Protein AF-A0A8J3HHK4-F1 (afdb_monomer)

pLDDT: mean 71.08, std 9.58, range [53.09, 87.31]

Secondary str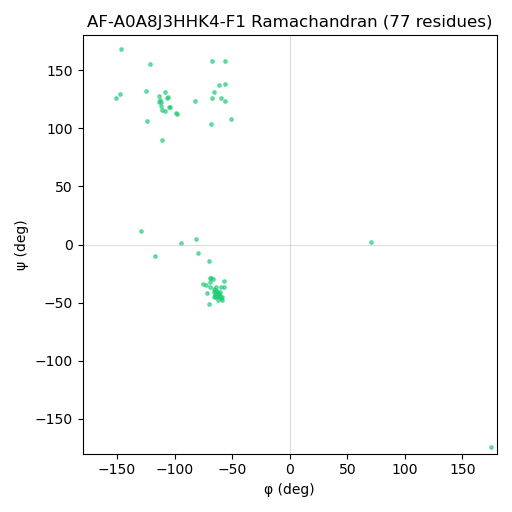ucture (DSSP, 8-state):
---EES-EEE---S--HHHHHHHHHHHHHHHHSS---SS---EES-EEE-----S-S-HHHHHHHHHHHHHHHHHHTT-

Radius of gyration: 12.83 Å; Cα contacts (8 Å, |Δi|>4): 88; chains: 1; bounding box: 35×21×34 Å

Foldseek 3Di:
DDEAEPDEDDDDPDDDPVLVVVLVVLLVVLLVPDPPDDDFDDYDDYADFDDDDPVPDDSNRSSNNSNVRRVVRSSVVRD

Sequence (79 aa):
MRLHVDRITLTVPPMSEQDARRLAELVAEALRDWPTAPDASGRVERVAATVPGDGRTDPRTLASQIAEAVVAAALGELR

Structure (mmCIF, N/CA/C/O backbone):
data_AF-A0A8J3HHK4-F1
#
_entry.id   AF-A0A8J3HHK4-F1
#
loop_
_atom_site.group_PDB
_atom_site.id
_atom_site.type_symbol
_atom_site.label_atom_id
_atom_site.label_alt_id
_atom_site.label_comp_id
_atom_site.label_asym_id
_atom_site.label_entity_id
_atom_site.label_seq_id
_atom_site.pdbx_PDB_ins_code
_atom_site.Cartn_x
_atom_site.Cartn_y
_atom_site.Cartn_z
_atom_site.occupancy
_atom_site.B_iso_or_equiv
_atom_site.auth_seq_id
_atom_site.auth_comp_id
_atom_site.auth_asym_id
_atom_site.auth_atom_id
_atom_site.pdbx_PDB_model_num
ATOM 1 N N . MET A 1 1 ? -3.809 6.031 18.903 1.00 57.28 1 MET A N 1
ATOM 2 C CA . MET A 1 1 ? -4.553 4.907 18.297 1.00 57.28 1 MET A CA 1
ATOM 3 C C . MET A 1 1 ? -3.553 3.949 17.658 1.00 57.28 1 MET A C 1
ATOM 5 O O . MET A 1 1 ? -2.553 4.437 17.148 1.00 57.28 1 MET A O 1
ATOM 9 N N . ARG A 1 2 ? -3.736 2.623 17.739 1.00 56.28 2 ARG A N 1
ATOM 10 C CA . ARG A 1 2 ? -2.814 1.650 17.123 1.00 56.28 2 ARG A CA 1
ATOM 11 C C . ARG A 1 2 ? -3.594 0.744 16.176 1.00 56.28 2 ARG A C 1
ATOM 13 O O . ARG A 1 2 ? -4.344 -0.109 16.633 1.00 56.28 2 ARG A O 1
ATOM 20 N N . LEU A 1 3 ? -3.415 0.961 14.880 1.00 59.78 3 LEU A N 1
ATOM 21 C CA . LEU A 1 3 ? -3.800 0.015 13.843 1.00 59.78 3 LEU A CA 1
ATOM 22 C C . LEU A 1 3 ? -2.670 -1.016 13.729 1.00 59.78 3 LEU A C 1
ATOM 24 O O . LEU A 1 3 ? -1.517 -0.626 13.544 1.00 59.78 3 LEU A O 1
ATOM 28 N N . HIS A 1 4 ? -2.976 -2.306 13.881 1.00 62.06 4 HIS A N 1
ATOM 29 C CA . HIS A 1 4 ? -1.996 -3.372 13.663 1.00 62.06 4 HIS A CA 1
ATOM 30 C C . HIS A 1 4 ? -2.283 -4.045 12.322 1.00 62.06 4 HIS A C 1
ATOM 32 O O . HIS A 1 4 ? -3.358 -4.617 12.131 1.00 62.06 4 HIS A O 1
ATOM 38 N N . VAL A 1 5 ? -1.322 -3.966 11.403 1.00 63.38 5 VAL A N 1
ATOM 39 C CA . VAL A 1 5 ? -1.377 -4.650 10.108 1.00 63.38 5 VAL A CA 1
ATOM 40 C C . VAL A 1 5 ? -0.325 -5.746 10.128 1.00 63.38 5 VAL A C 1
ATOM 42 O O . VAL A 1 5 ? 0.865 -5.457 10.232 1.00 63.38 5 VAL A O 1
ATOM 45 N N . ASP A 1 6 ? -0.757 -7.004 10.047 1.00 62.44 6 ASP A N 1
ATOM 46 C CA . ASP A 1 6 ? 0.162 -8.146 10.146 1.00 62.44 6 ASP A CA 1
ATOM 47 C C . ASP A 1 6 ? 0.974 -8.349 8.868 1.00 62.44 6 ASP A C 1
ATOM 49 O O . ASP A 1 6 ? 2.130 -8.777 8.910 1.00 62.44 6 ASP A O 1
ATOM 53 N N . ARG A 1 7 ? 0.367 -8.060 7.710 1.00 66.88 7 ARG A N 1
ATOM 54 C CA . ARG A 1 7 ? 1.007 -8.254 6.412 1.00 66.88 7 ARG A CA 1
ATOM 55 C C . ARG A 1 7 ? 0.497 -7.275 5.365 1.00 66.88 7 ARG A C 1
ATOM 57 O O . ARG A 1 7 ? -0.690 -7.239 5.047 1.00 66.88 7 ARG A O 1
ATOM 64 N N . ILE A 1 8 ? 1.437 -6.570 4.743 1.00 67.56 8 ILE A N 1
ATOM 65 C CA . ILE A 1 8 ? 1.204 -5.772 3.538 1.00 67.56 8 ILE A CA 1
ATOM 66 C C . ILE A 1 8 ? 1.829 -6.523 2.362 1.00 67.56 8 ILE A C 1
ATOM 68 O O . ILE A 1 8 ? 2.991 -6.922 2.421 1.00 67.56 8 ILE A O 1
ATOM 72 N N . THR A 1 9 ? 1.051 -6.754 1.303 1.00 71.94 9 THR A N 1
ATOM 73 C CA . THR A 1 9 ? 1.565 -7.310 0.041 1.00 71.94 9 THR A CA 1
ATOM 74 C C . THR A 1 9 ? 1.487 -6.230 -1.024 1.00 71.94 9 THR A C 1
ATOM 76 O O . THR A 1 9 ? 0.401 -5.746 -1.330 1.00 71.94 9 THR A O 1
ATOM 79 N N . LEU A 1 10 ? 2.638 -5.853 -1.579 1.00 65.69 10 LEU A N 1
ATOM 80 C CA . LEU A 1 10 ? 2.744 -4.832 -2.617 1.00 65.69 10 LEU A CA 1
ATOM 81 C C . LEU A 1 10 ? 3.085 -5.499 -3.945 1.00 65.69 10 LEU A C 1
ATOM 83 O O . LEU A 1 10 ? 4.018 -6.296 -4.017 1.00 65.69 10 LEU A O 1
ATOM 87 N N . THR A 1 11 ? 2.341 -5.1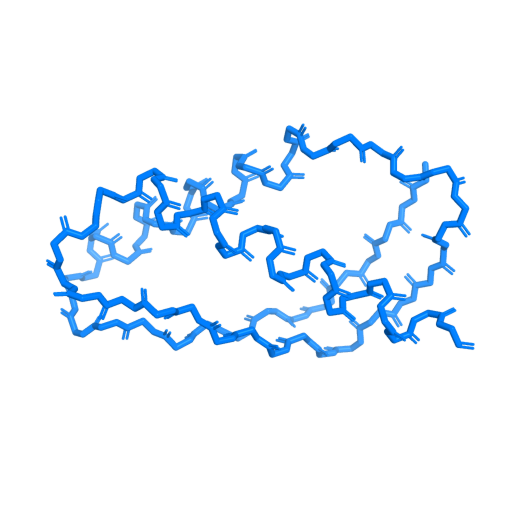56 -4.995 1.00 71.06 11 THR A N 1
ATOM 88 C CA . THR A 1 11 ? 2.719 -5.494 -6.372 1.00 71.06 11 THR A CA 1
ATOM 89 C C . THR A 1 11 ? 3.364 -4.261 -6.979 1.00 71.06 11 THR A C 1
ATOM 91 O O . THR A 1 11 ? 2.700 -3.241 -7.141 1.00 71.06 11 THR A O 1
ATOM 94 N N . VAL A 1 12 ? 4.660 -4.339 -7.272 1.00 69.19 12 VAL A N 1
ATOM 95 C CA . VAL A 1 12 ? 5.445 -3.230 -7.831 1.00 69.19 12 VAL A CA 1
ATOM 96 C C . VAL A 1 12 ? 6.056 -3.643 -9.175 1.00 69.19 12 VAL A C 1
ATOM 98 O O . VAL A 1 12 ? 6.235 -4.844 -9.405 1.00 69.19 12 VAL A O 1
ATOM 101 N N . PRO A 1 13 ? 6.364 -2.691 -10.079 1.00 71.31 13 PRO A N 1
ATOM 102 C CA . PRO A 1 13 ? 7.059 -2.994 -11.329 1.00 71.31 13 PRO A CA 1
ATOM 103 C C . PRO A 1 13 ? 8.401 -3.711 -11.094 1.00 71.31 13 PRO A C 1
ATOM 105 O O . PRO A 1 13 ? 8.984 -3.565 -10.016 1.00 71.31 13 PRO A O 1
ATOM 108 N N . PRO A 1 14 ? 8.932 -4.447 -12.090 1.00 79.12 14 PRO A N 1
ATOM 109 C CA . PRO A 1 14 ? 10.258 -5.049 -11.991 1.00 79.12 14 PRO A CA 1
ATOM 110 C C . PRO A 1 14 ? 11.311 -3.974 -11.700 1.00 79.12 14 PRO A C 1
ATOM 112 O O . PRO A 1 14 ? 11.443 -3.009 -12.451 1.00 79.12 14 PRO A O 1
ATOM 115 N N . MET A 1 15 ? 12.052 -4.143 -10.611 1.00 82.38 15 MET A N 1
ATOM 116 C CA . MET A 1 15 ? 13.104 -3.228 -10.168 1.00 82.38 15 MET A CA 1
ATOM 117 C C . MET A 1 15 ? 14.225 -4.011 -9.482 1.00 82.38 15 MET A C 1
ATOM 119 O O . MET A 1 15 ? 14.065 -5.201 -9.196 1.00 82.38 15 MET A O 1
ATOM 123 N N . SER A 1 16 ? 15.368 -3.366 -9.235 1.00 87.31 16 SER A N 1
ATOM 124 C CA . SER A 1 16 ? 16.464 -4.008 -8.507 1.00 87.31 16 SER A CA 1
ATOM 125 C C . SER A 1 16 ? 16.082 -4.264 -7.042 1.00 87.31 16 SER A C 1
ATOM 127 O O . SER A 1 16 ? 15.217 -3.588 -6.482 1.00 87.31 16 SER A O 1
ATOM 129 N N . GLU A 1 17 ? 16.748 -5.217 -6.387 1.00 85.50 17 GLU A N 1
ATOM 130 C CA . GLU A 1 17 ? 16.548 -5.472 -4.951 1.00 85.50 17 GLU A CA 1
ATOM 131 C C . GLU A 1 17 ? 16.823 -4.215 -4.105 1.00 85.50 17 GLU A C 1
ATOM 133 O O . GLU A 1 17 ? 16.113 -3.935 -3.138 1.00 85.50 17 GLU A O 1
ATOM 138 N N . GLN A 1 18 ? 17.822 -3.421 -4.501 1.00 86.88 18 GLN A N 1
ATOM 139 C CA . GLN A 1 18 ? 18.169 -2.167 -3.837 1.00 86.88 18 GLN A CA 1
ATOM 140 C C . GLN A 1 18 ? 17.039 -1.136 -3.946 1.00 86.88 18 GLN A C 1
ATOM 142 O O . GLN A 1 18 ? 16.688 -0.511 -2.944 1.00 86.88 18 GLN A O 1
ATOM 147 N N . ASP A 1 19 ? 16.440 -0.995 -5.130 1.00 83.12 19 ASP A N 1
ATOM 148 C CA . ASP A 1 19 ? 15.308 -0.090 -5.350 1.00 83.12 19 ASP A CA 1
ATOM 149 C C . ASP A 1 19 ? 14.072 -0.552 -4.576 1.00 83.12 19 ASP A C 1
ATOM 151 O O . ASP A 1 19 ? 13.404 0.261 -3.936 1.00 83.12 19 ASP A O 1
ATOM 155 N N . ALA A 1 20 ? 13.809 -1.862 -4.549 1.00 82.88 20 ALA A N 1
ATOM 156 C CA . ALA A 1 20 ? 12.712 -2.439 -3.776 1.00 82.88 20 ALA A CA 1
ATOM 157 C C . ALA A 1 20 ? 12.881 -2.180 -2.271 1.00 82.88 20 ALA A C 1
ATOM 159 O O . ALA A 1 20 ? 11.932 -1.784 -1.589 1.00 82.88 20 ALA A O 1
ATOM 160 N N . ARG A 1 21 ? 14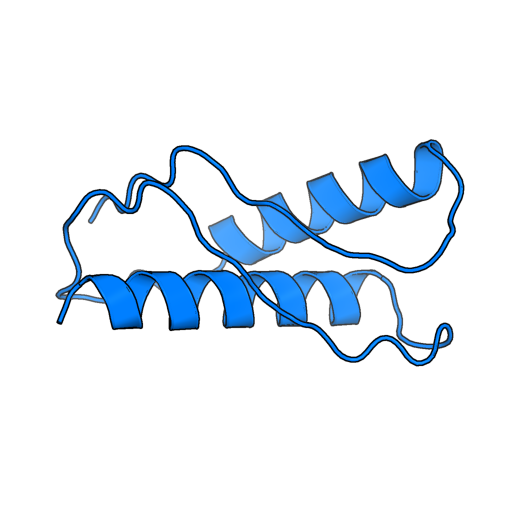.102 -2.343 -1.746 1.00 85.44 21 ARG A N 1
ATOM 161 C CA . ARG A 1 21 ? 14.419 -2.033 -0.347 1.00 85.44 21 ARG A CA 1
ATOM 162 C C . ARG A 1 21 ? 14.249 -0.547 -0.053 1.00 85.44 21 ARG A C 1
ATOM 164 O O . ARG A 1 21 ? 13.652 -0.192 0.962 1.00 85.44 21 ARG A O 1
ATOM 171 N N . ARG A 1 22 ? 14.715 0.319 -0.956 1.00 86.75 22 ARG A N 1
ATOM 172 C CA . ARG A 1 22 ? 14.559 1.768 -0.814 1.00 86.75 22 ARG A CA 1
ATOM 173 C C . ARG A 1 22 ? 13.089 2.182 -0.817 1.00 86.75 22 ARG A C 1
ATOM 175 O O . ARG A 1 22 ? 12.691 3.009 -0.002 1.00 86.75 22 ARG A O 1
ATOM 182 N N . LEU A 1 23 ? 12.279 1.587 -1.688 1.00 82.62 23 LEU A N 1
ATOM 183 C CA . LEU A 1 23 ? 10.840 1.819 -1.734 1.00 82.62 23 LEU A CA 1
ATOM 184 C C . LEU A 1 23 ? 10.160 1.390 -0.426 1.00 82.62 23 LEU A C 1
ATOM 186 O O . LEU A 1 23 ? 9.343 2.137 0.102 1.00 82.62 23 LEU A O 1
ATOM 190 N N . ALA A 1 24 ? 10.531 0.236 0.138 1.00 82.25 24 ALA A N 1
ATOM 191 C CA . ALA A 1 24 ? 9.988 -0.227 1.415 1.00 82.25 24 ALA A CA 1
ATOM 192 C C . ALA A 1 24 ? 10.289 0.743 2.575 1.00 82.25 24 ALA A C 1
ATOM 194 O O . ALA A 1 24 ? 9.411 1.016 3.394 1.00 82.25 24 ALA A O 1
ATOM 195 N N . GLU A 1 25 ? 11.501 1.306 2.627 1.00 85.75 25 GLU A N 1
ATOM 196 C CA . GLU A 1 25 ? 11.869 2.332 3.615 1.00 85.75 25 GLU A CA 1
ATOM 197 C C . GLU A 1 25 ? 11.021 3.599 3.469 1.00 85.75 25 GLU A C 1
ATOM 199 O O . GLU A 1 25 ? 10.521 4.121 4.466 1.00 85.75 25 GLU A O 1
ATOM 204 N N . LEU A 1 26 ? 10.822 4.063 2.231 1.00 86.25 26 LEU A N 1
ATOM 205 C CA . LEU A 1 26 ? 10.009 5.245 1.939 1.00 86.25 26 LEU A CA 1
ATOM 206 C C . LEU A 1 26 ? 8.535 5.028 2.300 1.00 86.25 26 LEU A C 1
ATOM 208 O O . LEU A 1 26 ? 7.905 5.925 2.847 1.00 86.25 26 LEU A O 1
ATOM 212 N N . VAL A 1 27 ? 7.986 3.835 2.049 1.00 82.56 27 VAL A N 1
ATOM 213 C CA . VAL A 1 27 ? 6.615 3.486 2.461 1.00 82.56 27 VAL A CA 1
ATOM 214 C C . VAL A 1 27 ? 6.492 3.507 3.985 1.00 82.56 27 VAL A C 1
ATOM 216 O O . VAL A 1 27 ? 5.530 4.051 4.520 1.00 82.56 27 VAL A O 1
ATOM 219 N N . ALA A 1 28 ? 7.476 2.962 4.706 1.00 81.06 28 ALA A N 1
ATOM 220 C CA . ALA A 1 28 ? 7.486 2.985 6.168 1.00 81.06 28 ALA A CA 1
ATOM 221 C C . ALA A 1 28 ? 7.648 4.402 6.753 1.00 81.06 28 ALA A C 1
ATOM 223 O O . ALA A 1 28 ? 7.196 4.670 7.865 1.00 81.06 28 ALA A O 1
ATOM 224 N N . GLU A 1 29 ? 8.326 5.305 6.046 1.00 82.69 29 GLU A N 1
ATOM 225 C CA . GLU A 1 29 ? 8.391 6.731 6.382 1.00 82.69 29 GLU A CA 1
ATOM 226 C C . GLU A 1 29 ? 7.036 7.412 6.143 1.00 82.69 29 GLU A C 1
ATOM 228 O O . GLU A 1 29 ? 6.465 7.966 7.077 1.00 82.69 29 GLU A O 1
ATOM 233 N N . ALA A 1 30 ? 6.445 7.241 4.958 1.00 80.38 30 ALA A N 1
ATOM 234 C CA . ALA A 1 30 ? 5.143 7.814 4.616 1.00 80.38 30 ALA A CA 1
ATOM 235 C C . ALA A 1 30 ? 4.008 7.346 5.549 1.00 80.38 30 ALA A C 1
ATOM 237 O O . ALA A 1 30 ? 3.136 8.131 5.914 1.00 80.38 30 ALA A O 1
ATOM 238 N N . LEU A 1 31 ? 4.032 6.083 5.990 1.00 76.25 31 LEU A N 1
ATOM 239 C CA . LEU A 1 31 ? 3.073 5.560 6.970 1.00 76.25 31 LEU A CA 1
ATOM 240 C C . LEU A 1 31 ? 3.259 6.154 8.375 1.00 76.25 31 LEU A C 1
ATOM 242 O O . LEU A 1 31 ? 2.288 6.234 9.125 1.00 76.25 31 LEU A O 1
ATOM 246 N N . ARG A 1 32 ? 4.482 6.557 8.752 1.00 77.81 32 ARG A N 1
ATOM 247 C CA . ARG A 1 32 ? 4.746 7.215 10.045 1.00 77.81 32 ARG A CA 1
ATOM 248 C C . ARG A 1 32 ? 4.222 8.644 10.079 1.00 77.81 32 ARG A C 1
ATOM 250 O O . ARG A 1 32 ? 3.752 9.076 11.128 1.00 77.81 32 ARG A O 1
ATOM 257 N N . ASP A 1 33 ? 4.285 9.334 8.946 1.00 71.50 33 ASP A N 1
ATOM 258 C CA . ASP A 1 33 ? 3.815 10.713 8.808 1.00 71.50 33 ASP A CA 1
ATOM 259 C C . ASP A 1 33 ? 2.291 10.806 8.635 1.00 71.50 33 ASP A C 1
ATOM 261 O O . ASP A 1 33 ? 1.727 11.904 8.654 1.00 71.50 33 ASP A O 1
ATOM 265 N N . TRP A 1 34 ? 1.601 9.668 8.480 1.00 67.38 34 TRP A N 1
ATOM 266 C CA . TRP A 1 34 ? 0.163 9.671 8.266 1.00 67.38 34 TRP A CA 1
ATOM 267 C C . TRP A 1 34 ? -0.576 10.164 9.519 1.00 67.38 34 TRP A C 1
ATOM 269 O O . TRP A 1 34 ? -0.385 9.609 10.609 1.00 67.38 34 TRP A O 1
ATOM 279 N N . PRO A 1 35 ? -1.446 11.185 9.396 1.00 61.44 35 PRO A N 1
ATOM 280 C CA . PRO A 1 35 ? -2.166 11.726 10.534 1.00 61.44 35 PRO A CA 1
ATOM 281 C C . PRO A 1 35 ? -3.011 10.625 11.171 1.00 61.44 35 PRO A C 1
ATOM 283 O O . PRO A 1 35 ? -3.809 9.959 10.509 1.00 61.44 35 PRO A O 1
ATOM 286 N N . THR A 1 36 ? -2.820 10.427 12.475 1.00 60.88 36 THR A N 1
ATOM 287 C CA . THR A 1 36 ? -3.608 9.500 13.291 1.00 60.88 36 THR A CA 1
ATOM 288 C C . THR A 1 36 ? -5.098 9.767 13.068 1.00 60.88 36 THR A C 1
ATOM 290 O O . THR A 1 36 ? -5.613 10.786 13.526 1.00 60.88 36 THR A O 1
ATOM 293 N N . ALA A 1 37 ? -5.792 8.870 12.360 1.00 55.75 37 ALA A N 1
ATOM 294 C CA . ALA A 1 37 ? -7.246 8.937 12.250 1.00 55.75 37 ALA A CA 1
ATOM 295 C C . ALA A 1 37 ? -7.848 8.796 13.668 1.00 55.75 37 ALA A C 1
ATOM 297 O O . ALA A 1 37 ? -7.338 7.981 14.436 1.00 55.75 37 ALA A O 1
ATOM 298 N N . PRO A 1 38 ? -8.869 9.573 14.065 1.00 53.09 38 PRO A N 1
ATOM 299 C CA . PRO A 1 38 ? -9.339 9.571 15.454 1.00 53.09 38 PRO A CA 1
ATOM 300 C C . PRO A 1 38 ? -10.025 8.269 15.912 1.00 53.09 38 PRO A C 1
ATOM 302 O O . PRO A 1 38 ? -9.920 7.936 17.088 1.00 53.09 38 PRO A O 1
ATOM 305 N N . ASP A 1 39 ? -10.661 7.511 15.006 1.00 56.91 39 ASP A N 1
ATOM 306 C CA . ASP A 1 39 ? -11.724 6.559 15.398 1.00 56.91 39 ASP A CA 1
ATOM 307 C C . ASP A 1 39 ? -11.590 5.114 14.864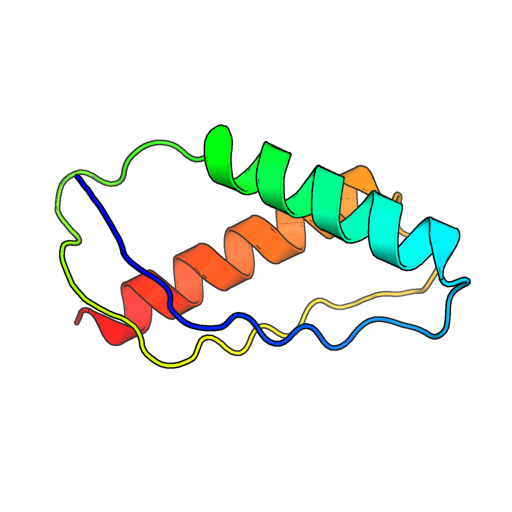 1.00 56.91 39 ASP A C 1
ATOM 309 O O . ASP A 1 39 ? -12.521 4.322 14.976 1.00 56.91 39 ASP A O 1
ATOM 313 N N . ALA A 1 40 ? -10.453 4.724 14.287 1.00 56.88 40 ALA A N 1
ATOM 314 C CA . ALA A 1 40 ? -10.281 3.412 13.653 1.00 56.88 40 ALA A CA 1
ATOM 315 C C . ALA A 1 40 ? -9.318 2.485 14.424 1.00 56.88 40 ALA A C 1
ATOM 317 O O . ALA A 1 40 ? -8.111 2.453 14.176 1.00 56.88 40 ALA A O 1
ATOM 318 N N . SER A 1 41 ? -9.837 1.697 15.368 1.00 57.53 41 SER A N 1
ATOM 319 C CA . SER A 1 41 ? -9.065 0.654 16.060 1.00 57.53 41 SER A CA 1
ATOM 320 C C . SER A 1 41 ? -9.459 -0.743 15.594 1.00 57.53 41 SER A C 1
ATOM 322 O O . SER A 1 41 ? -10.621 -1.119 15.707 1.00 57.53 41 SER A O 1
ATOM 324 N N . GLY A 1 42 ? -8.483 -1.542 15.167 1.00 61.59 42 GLY A N 1
ATOM 325 C CA . GLY A 1 42 ? -8.668 -2.970 14.930 1.00 61.59 42 GLY A CA 1
ATOM 326 C C . GLY A 1 42 ? -7.434 -3.634 14.327 1.00 61.59 42 GLY A C 1
ATOM 327 O O . GLY A 1 42 ? -6.364 -3.024 14.222 1.00 61.59 42 GLY A O 1
ATOM 328 N N . ARG A 1 43 ? -7.584 -4.912 13.978 1.00 60.59 43 ARG A N 1
ATOM 329 C CA . ARG A 1 43 ? -6.541 -5.740 13.369 1.00 60.59 43 ARG A CA 1
ATOM 330 C C . ARG A 1 43 ? -6.956 -6.067 11.946 1.00 60.59 43 ARG A C 1
ATOM 332 O O . ARG A 1 43 ? -8.018 -6.644 11.748 1.00 60.59 43 ARG A O 1
ATOM 339 N N . VAL A 1 44 ? -6.101 -5.731 10.987 1.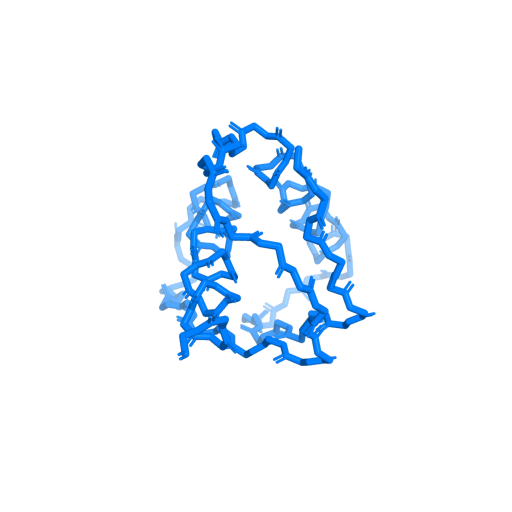00 64.69 44 VAL A N 1
ATOM 340 C CA . VAL A 1 44 ? -6.304 -6.091 9.583 1.00 64.69 44 VAL A CA 1
ATOM 341 C C . VAL A 1 44 ? -5.287 -7.169 9.230 1.00 64.69 44 VAL A C 1
ATOM 343 O O . VAL A 1 44 ? -4.077 -6.929 9.269 1.00 64.69 44 VAL A O 1
ATOM 346 N N . GLU A 1 45 ? -5.767 -8.376 8.923 1.00 60.53 45 GLU A N 1
ATOM 347 C CA . GLU A 1 45 ? -4.894 -9.517 8.612 1.00 60.53 45 GLU A CA 1
ATOM 348 C C . GLU A 1 45 ? -4.169 -9.337 7.273 1.00 60.53 45 GLU A C 1
ATOM 350 O O . GLU A 1 45 ? -3.005 -9.720 7.127 1.00 60.53 45 GLU A O 1
ATOM 355 N N . ARG A 1 46 ? -4.845 -8.742 6.283 1.00 60.94 46 ARG A N 1
ATOM 356 C CA . ARG A 1 46 ? -4.299 -8.538 4.941 1.00 60.94 46 ARG A CA 1
ATOM 357 C C . ARG A 1 46 ? -4.829 -7.252 4.324 1.00 60.94 46 ARG A C 1
ATOM 359 O O . ARG A 1 46 ? -6.031 -7.066 4.213 1.00 60.94 46 ARG A O 1
ATOM 366 N N . VAL A 1 47 ? -3.909 -6.430 3.825 1.00 65.56 47 VAL A N 1
ATOM 367 C CA . VAL A 1 47 ? -4.218 -5.277 2.974 1.00 65.56 47 VAL A CA 1
ATOM 368 C C . VAL A 1 47 ? -3.653 -5.516 1.577 1.00 65.56 47 VAL A C 1
ATOM 370 O O . VAL A 1 47 ? -2.467 -5.828 1.426 1.00 65.56 47 VAL A O 1
ATOM 373 N N . ALA A 1 48 ? -4.506 -5.373 0.563 1.00 62.59 48 ALA A N 1
ATOM 374 C CA . ALA A 1 48 ? -4.114 -5.358 -0.839 1.00 62.59 48 ALA A CA 1
ATOM 375 C C . ALA A 1 48 ? -4.373 -3.960 -1.409 1.00 62.59 48 ALA A C 1
ATOM 377 O O . ALA A 1 48 ? -5.496 -3.467 -1.366 1.00 62.59 48 ALA A O 1
ATOM 378 N N . ALA A 1 49 ? -3.328 -3.333 -1.939 1.00 62.75 49 ALA A N 1
ATOM 379 C CA . ALA A 1 49 ? -3.401 -2.026 -2.575 1.00 62.75 49 ALA A CA 1
ATOM 380 C C . ALA A 1 49 ? -2.826 -2.121 -3.989 1.00 62.75 49 ALA A C 1
ATOM 382 O O . ALA A 1 49 ? -1.745 -2.678 -4.195 1.00 62.75 49 ALA A O 1
ATOM 383 N N . THR A 1 50 ? -3.549 -1.574 -4.964 1.00 64.56 50 THR A N 1
ATOM 384 C CA . THR A 1 50 ? -3.077 -1.445 -6.344 1.00 64.56 50 THR A CA 1
ATOM 385 C C . THR A 1 50 ? -2.704 0.004 -6.582 1.00 64.56 50 THR A C 1
ATOM 387 O O . THR A 1 50 ? -3.558 0.881 -6.490 1.00 64.56 50 THR A O 1
ATOM 390 N N . VAL A 1 51 ? -1.435 0.253 -6.895 1.00 65.06 51 VAL A N 1
ATOM 391 C CA . VAL A 1 51 ? -0.953 1.596 -7.216 1.00 65.06 51 VAL A CA 1
ATOM 392 C C . VAL A 1 51 ? -0.583 1.634 -8.696 1.00 65.06 51 VAL A C 1
ATOM 394 O O . VAL A 1 51 ? 0.210 0.796 -9.134 1.00 65.06 51 VAL A O 1
ATOM 397 N N . PRO A 1 52 ? -1.172 2.541 -9.496 1.00 62.44 52 PRO A N 1
ATOM 39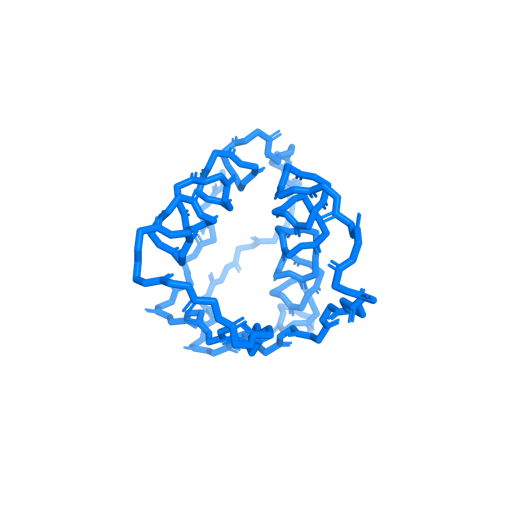8 C CA . PRO A 1 52 ? -0.843 2.658 -10.908 1.00 62.44 52 PRO A CA 1
ATOM 399 C C . PRO A 1 52 ? 0.588 3.186 -11.058 1.00 62.44 52 PRO A C 1
ATOM 401 O O . PRO A 1 52 ? 0.853 4.366 -10.861 1.00 62.44 52 PRO A O 1
ATOM 404 N N . GLY A 1 53 ? 1.521 2.296 -11.392 1.00 61.12 53 GLY A N 1
ATOM 405 C CA . GLY A 1 53 ? 2.896 2.652 -11.724 1.00 61.12 53 GLY A CA 1
ATOM 406 C C . GLY A 1 53 ? 3.076 2.722 -13.235 1.00 61.12 53 GLY A C 1
ATOM 407 O O . GLY A 1 53 ? 3.053 1.695 -13.906 1.00 61.12 53 GLY A O 1
ATOM 408 N N . ASP A 1 54 ? 3.310 3.913 -13.774 1.00 65.06 54 ASP A N 1
ATOM 409 C CA . ASP A 1 54 ? 3.706 4.124 -15.174 1.00 65.06 54 ASP A CA 1
ATOM 410 C C . ASP A 1 54 ? 5.217 3.908 -15.415 1.00 65.06 54 ASP A C 1
ATOM 412 O O . ASP A 1 54 ? 5.727 4.140 -16.512 1.00 65.06 54 ASP A O 1
ATOM 416 N N . GLY A 1 55 ? 5.952 3.477 -14.381 1.00 60.91 55 GLY A N 1
ATOM 417 C CA . GLY A 1 55 ? 7.404 3.279 -14.409 1.00 60.91 55 GLY A CA 1
ATOM 418 C C . GLY A 1 55 ? 8.219 4.577 -14.470 1.00 60.91 55 GLY A C 1
ATOM 419 O O . GLY A 1 55 ? 9.444 4.511 -14.538 1.00 60.91 55 GLY A O 1
ATOM 420 N N . ARG A 1 56 ? 7.565 5.748 -14.452 1.00 63.94 56 ARG A N 1
ATOM 421 C CA . ARG A 1 56 ? 8.193 7.084 -14.497 1.00 63.94 56 ARG A CA 1
ATOM 422 C C . ARG A 1 56 ? 7.924 7.918 -13.247 1.00 63.94 56 ARG A C 1
ATOM 424 O O . ARG A 1 56 ? 8.523 8.976 -13.078 1.00 63.94 56 ARG A O 1
ATOM 431 N N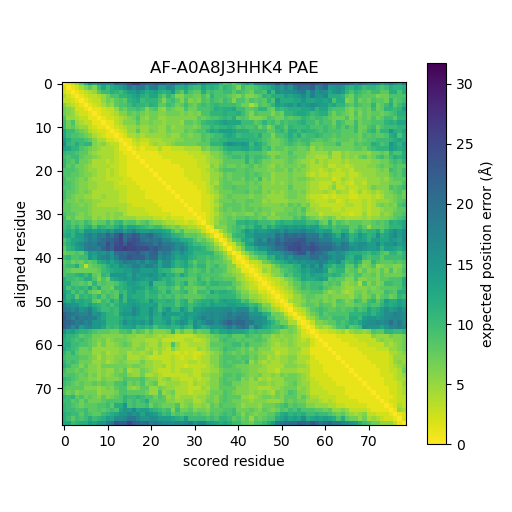 . THR A 1 57 ? 7.028 7.445 -12.390 1.00 68.12 57 THR A N 1
ATOM 432 C CA . THR A 1 57 ? 6.690 8.080 -11.120 1.00 68.12 57 THR A CA 1
ATOM 433 C C . THR A 1 57 ? 7.885 8.052 -10.162 1.00 68.12 57 THR A C 1
ATOM 435 O O . THR A 1 57 ? 8.511 7.011 -9.958 1.00 68.12 57 THR A O 1
ATOM 438 N N . ASP A 1 58 ? 8.192 9.204 -9.564 1.00 81.38 58 ASP A N 1
ATOM 439 C CA . ASP A 1 58 ? 9.242 9.347 -8.554 1.00 81.38 58 ASP A CA 1
ATOM 440 C C . ASP A 1 58 ? 9.012 8.385 -7.358 1.00 81.38 58 ASP A C 1
ATOM 442 O O . ASP A 1 58 ? 7.876 8.267 -6.883 1.00 81.38 58 ASP A O 1
ATOM 446 N N . PRO A 1 59 ? 10.058 7.719 -6.823 1.00 76.19 59 PRO A N 1
ATOM 447 C CA . PRO A 1 59 ? 9.917 6.734 -5.748 1.00 76.19 59 PRO A CA 1
ATOM 448 C C . PRO A 1 59 ? 9.247 7.247 -4.467 1.00 76.19 59 PRO A C 1
ATOM 450 O O . PRO A 1 59 ? 8.566 6.470 -3.798 1.00 76.19 59 PRO A O 1
ATOM 453 N N . ARG A 1 60 ? 9.404 8.531 -4.107 1.00 80.62 60 ARG A N 1
ATOM 454 C CA . ARG A 1 60 ? 8.695 9.107 -2.949 1.00 80.62 60 ARG A CA 1
ATOM 455 C C . ARG A 1 60 ? 7.217 9.272 -3.245 1.00 80.62 60 ARG A C 1
ATOM 457 O O . ARG A 1 60 ? 6.394 8.955 -2.396 1.00 80.62 60 ARG A O 1
ATOM 464 N N . THR A 1 61 ? 6.885 9.725 -4.450 1.00 80.00 61 THR A N 1
ATOM 465 C CA . THR A 1 61 ? 5.486 9.851 -4.882 1.00 80.00 61 THR A CA 1
ATOM 466 C C . THR A 1 61 ? 4.795 8.488 -4.870 1.00 80.00 61 THR A C 1
ATOM 468 O O . THR A 1 61 ? 3.704 8.358 -4.319 1.00 80.00 61 THR A O 1
ATOM 471 N N . LEU A 1 62 ? 5.466 7.455 -5.387 1.00 78.56 62 LEU A N 1
ATOM 472 C CA . LEU A 1 62 ? 4.971 6.080 -5.347 1.00 78.56 62 LEU A CA 1
ATOM 473 C C . LEU A 1 62 ? 4.786 5.582 -3.904 1.00 78.56 62 LEU A C 1
ATOM 475 O O . LEU A 1 62 ? 3.761 4.984 -3.584 1.00 78.56 62 LEU A O 1
ATOM 479 N N . ALA A 1 63 ? 5.747 5.851 -3.017 1.00 79.75 63 ALA A N 1
ATOM 480 C CA . ALA A 1 63 ? 5.657 5.464 -1.612 1.00 79.75 63 ALA A CA 1
ATOM 481 C C . ALA A 1 63 ? 4.471 6.119 -0.886 1.00 79.75 63 ALA A C 1
ATOM 483 O O . ALA A 1 63 ? 3.752 5.432 -0.160 1.00 79.75 63 ALA A O 1
ATOM 484 N N . SER A 1 64 ? 4.227 7.412 -1.119 1.00 80.44 64 SER A N 1
ATOM 485 C CA . SER A 1 64 ? 3.071 8.119 -0.558 1.00 80.44 64 SER A CA 1
ATOM 486 C C . SER A 1 64 ? 1.747 7.546 -1.061 1.00 80.44 64 SER A C 1
ATOM 488 O O . SER A 1 64 ? 0.844 7.318 -0.263 1.00 80.44 64 SER A O 1
ATOM 490 N N . GLN A 1 65 ? 1.646 7.237 -2.358 1.00 79.62 65 GLN A N 1
ATOM 491 C CA . GLN A 1 65 ? 0.454 6.603 -2.936 1.00 79.62 65 GLN A CA 1
ATOM 492 C C . GLN A 1 65 ? 0.203 5.203 -2.356 1.00 79.62 65 GLN A C 1
ATOM 494 O O . GLN A 1 65 ? -0.938 4.837 -2.079 1.00 79.62 65 GLN A O 1
ATOM 499 N N . ILE A 1 66 ? 1.265 4.418 -2.141 1.00 77.81 66 ILE A N 1
ATOM 500 C CA . ILE A 1 66 ? 1.174 3.117 -1.467 1.00 77.81 66 ILE A CA 1
ATOM 501 C C . ILE A 1 66 ? 0.677 3.294 -0.031 1.00 77.81 66 ILE A C 1
ATOM 503 O O . ILE A 1 66 ? -0.229 2.573 0.385 1.00 77.81 66 ILE A O 1
ATOM 507 N N . ALA A 1 67 ? 1.249 4.234 0.723 1.00 79.12 67 ALA A N 1
ATOM 508 C CA . ALA A 1 67 ? 0.847 4.491 2.102 1.00 79.12 67 ALA A CA 1
ATOM 509 C C . ALA A 1 67 ? -0.634 4.895 2.189 1.00 79.12 67 ALA A C 1
ATOM 511 O O . ALA A 1 67 ? -1.379 4.314 2.977 1.00 79.12 67 ALA A O 1
ATOM 512 N N . GLU A 1 68 ? -1.079 5.808 1.324 1.00 77.69 68 GLU A N 1
ATOM 513 C CA . GLU A 1 68 ? -2.476 6.236 1.232 1.00 77.69 68 GLU A CA 1
ATOM 514 C C . GLU A 1 68 ? -3.414 5.064 0.918 1.00 77.69 68 GLU A C 1
ATOM 516 O O . GLU A 1 68 ? -4.409 4.858 1.615 1.00 77.69 68 GLU A O 1
ATOM 521 N N . ALA A 1 69 ? -3.072 4.241 -0.077 1.00 74.50 69 ALA A N 1
ATOM 522 C CA . ALA A 1 69 ? -3.883 3.091 -0.460 1.00 74.50 69 ALA A CA 1
ATOM 523 C C . ALA A 1 69 ? -3.947 2.020 0.644 1.00 74.50 69 ALA A C 1
ATOM 525 O O . ALA A 1 69 ? -5.006 1.432 0.874 1.00 74.50 69 ALA A O 1
ATOM 526 N N . VAL A 1 70 ? -2.841 1.786 1.361 1.00 75.69 70 VAL A N 1
ATOM 527 C CA . VAL A 1 70 ? -2.801 0.863 2.504 1.00 75.69 70 VAL A CA 1
ATOM 528 C C . VAL A 1 70 ? -3.694 1.360 3.637 1.00 75.69 70 VAL A C 1
ATOM 530 O O . VAL A 1 70 ? -4.461 0.574 4.194 1.00 75.69 70 VAL A O 1
ATOM 533 N N . VAL A 1 71 ? -3.631 2.652 3.968 1.00 76.12 71 VAL A N 1
ATOM 534 C CA . VAL A 1 71 ? -4.477 3.233 5.016 1.00 76.12 71 VAL A CA 1
ATOM 535 C C . VAL A 1 71 ? -5.948 3.200 4.607 1.00 76.12 71 VAL A C 1
ATOM 537 O O . VAL A 1 71 ? -6.782 2.780 5.404 1.00 76.12 71 VAL A O 1
ATOM 540 N N . ALA A 1 72 ? -6.278 3.576 3.370 1.00 75.00 72 ALA A N 1
ATOM 541 C CA . ALA A 1 72 ? -7.650 3.545 2.868 1.00 75.00 72 ALA A CA 1
ATOM 542 C C . ALA A 1 72 ? -8.256 2.133 2.925 1.00 75.00 72 ALA A C 1
ATOM 544 O O . ALA A 1 72 ? -9.374 1.961 3.411 1.00 75.00 72 ALA A O 1
ATOM 545 N N . ALA A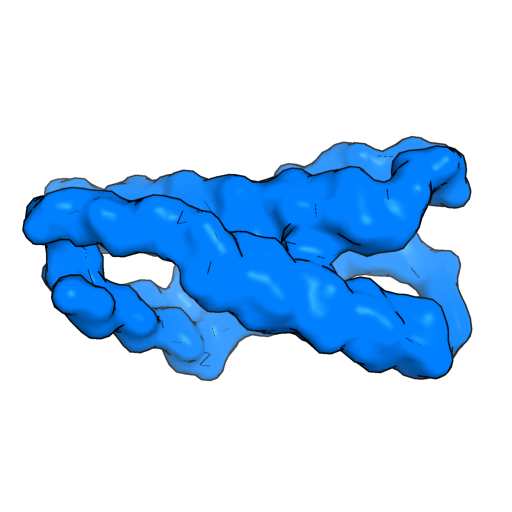 1 73 ? -7.504 1.118 2.491 1.00 71.00 73 ALA A N 1
ATOM 546 C CA . ALA A 1 73 ? -7.937 -0.273 2.563 1.00 71.00 73 ALA A CA 1
ATOM 547 C C . ALA A 1 73 ? -8.091 -0.749 4.016 1.00 71.00 73 ALA A C 1
ATOM 549 O O . ALA A 1 73 ? -9.102 -1.356 4.356 1.00 71.00 73 ALA A O 1
ATOM 550 N N . ALA A 1 74 ? -7.145 -0.414 4.898 1.00 72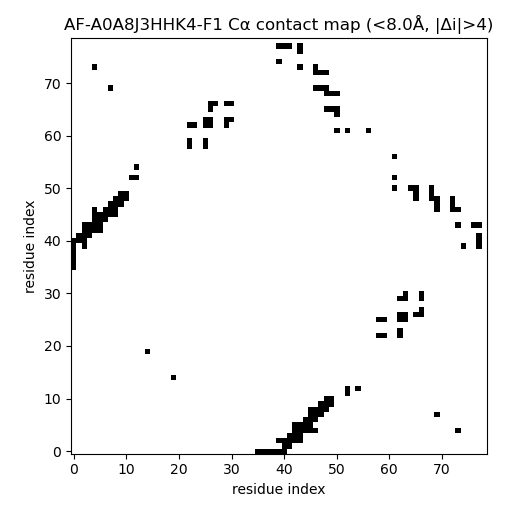.06 74 ALA A N 1
ATOM 551 C CA . ALA A 1 74 ? -7.244 -0.781 6.307 1.00 72.06 74 ALA A CA 1
ATOM 552 C C . ALA A 1 74 ? -8.432 -0.113 7.020 1.00 72.06 74 ALA A C 1
ATOM 554 O O . ALA A 1 74 ? -9.069 -0.741 7.858 1.00 72.06 74 ALA A O 1
ATOM 555 N N . LEU A 1 75 ? -8.756 1.140 6.687 1.00 71.31 75 LEU A N 1
ATOM 556 C CA . LEU A 1 75 ? -9.946 1.826 7.202 1.00 71.31 75 LEU A CA 1
ATOM 557 C C . LEU A 1 75 ? -11.248 1.229 6.649 1.00 71.31 75 LEU A C 1
ATOM 559 O O . LEU A 1 75 ? -12.257 1.231 7.350 1.00 71.31 75 LEU A O 1
ATOM 563 N N . GLY A 1 76 ? -11.235 0.726 5.411 1.00 67.19 76 GLY A N 1
ATOM 564 C CA . GLY A 1 76 ? -12.372 0.031 4.803 1.00 67.19 76 GLY A CA 1
ATOM 565 C C . GLY A 1 76 ? -12.722 -1.280 5.509 1.00 67.19 76 GLY A C 1
ATOM 566 O O . GLY A 1 76 ? -13.898 -1.539 5.729 1.00 67.19 76 GLY A O 1
ATOM 567 N N . GLU A 1 77 ? -11.715 -2.052 5.923 1.00 67.31 77 GLU A N 1
ATOM 568 C CA . GLU A 1 77 ? -11.882 -3.318 6.663 1.00 67.31 77 GLU A CA 1
ATOM 569 C C . GLU A 1 77 ? -12.383 -3.130 8.110 1.00 67.31 77 GLU A C 1
ATOM 571 O O . GLU A 1 77 ? -12.782 -4.093 8.757 1.00 67.31 77 GLU A O 1
ATOM 576 N N . LEU A 1 78 ? -12.344 -1.904 8.648 1.00 63.78 78 LEU A N 1
ATOM 577 C CA . LEU A 1 78 ? -12.783 -1.591 10.015 1.00 63.78 78 LEU A CA 1
ATOM 578 C C . LEU A 1 78 ? -14.240 -1.105 10.116 1.00 63.78 78 LEU A C 1
ATOM 580 O O . LEU A 1 78 ? -14.682 -0.767 11.216 1.00 63.78 78 LEU A O 1
ATOM 584 N N . ARG A 1 79 ? -14.965 -1.032 8.995 1.00 56.59 79 ARG A N 1
ATOM 585 C CA . ARG A 1 79 ? -16.400 -0.707 8.943 1.00 56.59 79 ARG A CA 1
ATOM 586 C C . ARG A 1 79 ? -17.261 -1.960 8.992 1.00 56.59 79 ARG A C 1
ATOM 588 O O . ARG A 1 79 ? -18.345 -1.863 9.605 1.00 56.59 79 ARG A O 1
#

Solvent-accessible surface area (backbone atoms only — not comparable to full-atom values): 4972 Å² total; per-residue (Å²): 133,67,69,48,70,79,41,80,58,80,75,73,78,96,69,53,73,67,56,52,53,52,40,53,53,40,26,57,50,41,52,68,70,49,77,81,68,93,83,70,76,53,78,41,73,71,41,77,45,89,63,93,75,85,86,74,71,52,66,64,61,51,14,44,52,47,30,50,40,44,52,53,44,50,57,59,76,73,111

Mean predicted aligned error: 8.19 Å